Protein AF-A0A527HFW0-F1 (afdb_monomer_lite)

Radius of gyration: 20.79 Å; chains: 1; bounding box: 50×31×51 Å

pLDDT: mean 93.7, std 4.75, range [73.44, 98.5]

Structure (mmCIF, N/CA/C/O backbone):
data_AF-A0A527HFW0-F1
#
_entry.id   AF-A0A527HFW0-F1
#
loop_
_atom_site.group_PDB
_atom_site.id
_atom_site.type_symbol
_atom_site.label_atom_id
_atom_site.label_alt_id
_atom_site.label_comp_id
_atom_site.label_asym_id
_atom_site.label_entity_id
_atom_site.label_seq_id
_atom_site.pdbx_PDB_ins_code
_atom_site.Cartn_x
_atom_site.Cartn_y
_atom_site.Cartn_z
_atom_site.occupancy
_atom_site.B_iso_or_equiv
_atom_site.auth_seq_id
_atom_site.auth_comp_id
_atom_site.auth_asym_id
_atom_site.auth_atom_id
_atom_site.pdbx_PDB_model_num
ATOM 1 N N . TYR A 1 1 ? 5.303 -13.793 -0.449 1.00 89.31 1 TYR A N 1
ATOM 2 C CA . TYR A 1 1 ? 6.409 -14.034 0.495 1.00 89.31 1 TYR A CA 1
ATOM 3 C C . TYR A 1 1 ? 5.926 -13.507 1.806 1.00 89.31 1 TYR A C 1
ATOM 5 O O . TYR A 1 1 ? 5.551 -12.339 1.860 1.00 89.31 1 TYR A O 1
ATOM 13 N N . ASP A 1 2 ? 5.922 -14.371 2.811 1.00 94.88 2 ASP A N 1
ATOM 14 C CA . ASP A 1 2 ? 5.171 -14.123 4.028 1.00 94.88 2 ASP A CA 1
ATOM 15 C C . ASP A 1 2 ? 6.126 -14.186 5.215 1.00 94.88 2 ASP A C 1
ATOM 17 O O . ASP A 1 2 ? 6.985 -15.069 5.302 1.00 94.88 2 ASP A O 1
ATOM 21 N N . ILE A 1 3 ? 5.997 -13.210 6.108 1.00 96.06 3 ILE A N 1
ATOM 22 C CA . ILE A 1 3 ? 6.739 -13.132 7.362 1.00 96.06 3 ILE A CA 1
ATOM 23 C C . ILE A 1 3 ? 5.719 -13.154 8.489 1.00 96.06 3 ILE A C 1
ATOM 25 O O . ILE A 1 3 ? 4.971 -12.193 8.653 1.00 96.06 3 ILE A O 1
ATOM 29 N N . SER A 1 4 ? 5.725 -14.218 9.284 1.00 96.44 4 SER A N 1
ATOM 30 C CA . SER A 1 4 ? 4.829 -14.361 10.431 1.00 96.44 4 SER A CA 1
ATOM 31 C C . SER A 1 4 ? 5.588 -14.189 11.738 1.00 96.44 4 SER A C 1
ATOM 33 O O . SER A 1 4 ? 6.671 -14.750 11.925 1.00 96.44 4 SER A O 1
ATOM 35 N N . VAL A 1 5 ? 5.000 -13.429 12.658 1.00 95.62 5 VAL A N 1
ATOM 36 C CA . VAL A 1 5 ? 5.484 -13.279 14.030 1.00 95.62 5 VAL A CA 1
ATOM 37 C C . VAL A 1 5 ? 4.365 -13.685 14.975 1.00 95.62 5 VAL A C 1
ATOM 39 O O . VAL A 1 5 ? 3.275 -13.115 14.951 1.00 95.62 5 VAL A O 1
ATOM 42 N N . GLU A 1 6 ? 4.654 -14.670 15.822 1.00 93.75 6 GLU A N 1
ATOM 43 C CA . GLU A 1 6 ? 3.686 -15.217 16.766 1.00 93.75 6 GLU A CA 1
ATOM 44 C C . GLU A 1 6 ? 3.125 -14.124 17.685 1.00 93.75 6 GLU A C 1
ATOM 46 O O . GLU A 1 6 ? 3.868 -13.295 18.219 1.00 93.75 6 GLU A O 1
ATOM 51 N N . ASN A 1 7 ? 1.806 -14.134 17.898 1.00 90.75 7 ASN A N 1
ATOM 52 C CA . ASN A 1 7 ? 1.098 -13.132 18.697 1.00 90.75 7 ASN A CA 1
ATOM 53 C C . ASN A 1 7 ? 1.271 -11.692 18.180 1.00 90.75 7 ASN A C 1
ATOM 55 O O . ASN A 1 7 ? 1.136 -10.740 18.959 1.00 90.75 7 ASN A O 1
ATOM 59 N N . ALA A 1 8 ? 1.570 -11.517 16.897 1.00 95.19 8 ALA A N 1
ATOM 60 C CA . ALA A 1 8 ? 1.598 -10.218 16.252 1.00 95.19 8 ALA A CA 1
ATOM 61 C C . ALA A 1 8 ? 0.755 -10.248 14.973 1.00 95.19 8 ALA A C 1
ATOM 63 O O . ALA A 1 8 ? -0.309 -9.630 14.942 1.00 95.19 8 ALA A O 1
ATOM 64 N N . GLY A 1 9 ? 1.201 -10.994 13.968 1.00 97.12 9 GLY A N 1
ATOM 65 C CA . GLY A 1 9 ? 0.521 -11.117 12.686 1.00 97.12 9 GLY A CA 1
ATOM 66 C C . GLY A 1 9 ? 1.449 -11.605 11.579 1.00 97.12 9 GLY A C 1
ATOM 67 O O . GLY A 1 9 ? 2.620 -11.929 11.815 1.00 97.12 9 GLY A O 1
ATOM 68 N N . THR A 1 10 ? 0.924 -11.616 10.359 1.00 98.31 10 THR A N 1
ATOM 69 C CA . THR A 1 10 ? 1.637 -12.014 9.143 1.00 98.31 10 THR A CA 1
ATOM 70 C C . THR A 1 10 ? 1.693 -10.858 8.154 1.00 98.31 10 THR A C 1
ATOM 72 O O . THR A 1 10 ? 0.673 -10.269 7.817 1.00 98.31 10 THR A O 1
ATOM 75 N N . LEU A 1 11 ? 2.892 -10.536 7.670 1.00 98.06 11 LEU A N 1
ATOM 76 C CA . LEU A 1 11 ? 3.103 -9.615 6.556 1.00 98.06 11 LEU A CA 1
ATOM 77 C C . LEU A 1 11 ? 3.341 -10.421 5.278 1.00 98.06 11 LEU A C 1
ATOM 79 O O . LEU A 1 11 ? 4.401 -11.031 5.120 1.00 98.06 11 LEU A O 1
ATOM 83 N N . GLY A 1 12 ? 2.372 -10.394 4.372 1.00 97.75 12 GLY A N 1
ATOM 84 C CA . GLY A 1 12 ? 2.448 -10.962 3.032 1.00 97.75 12 GLY A CA 1
ATOM 85 C C . GLY A 1 12 ? 2.830 -9.912 1.991 1.00 97.75 12 GLY A C 1
ATOM 86 O O . GLY A 1 12 ? 2.341 -8.782 1.999 1.00 97.75 12 GLY A O 1
ATOM 87 N N . MET A 1 13 ? 3.710 -10.290 1.070 1.00 97.81 13 MET A N 1
ATOM 88 C CA . MET A 1 13 ? 4.089 -9.477 -0.088 1.00 97.81 13 MET A CA 1
ATOM 89 C C . MET A 1 13 ? 4.063 -10.316 -1.361 1.00 97.81 13 MET A C 1
ATOM 91 O O . MET A 1 13 ? 4.762 -11.332 -1.456 1.00 97.81 13 MET A O 1
ATOM 95 N N . THR A 1 14 ? 3.322 -9.866 -2.366 1.00 96.81 14 THR A N 1
ATOM 96 C CA . THR A 1 14 ? 3.204 -10.533 -3.666 1.00 96.81 14 THR A CA 1
ATOM 97 C C . THR A 1 14 ? 3.615 -9.575 -4.772 1.00 96.81 14 THR A C 1
ATOM 99 O O . THR A 1 14 ? 3.214 -8.417 -4.775 1.00 96.81 14 THR A O 1
ATOM 102 N N . PHE A 1 15 ? 4.411 -10.058 -5.727 1.00 95.56 15 PHE A N 1
ATOM 103 C CA . PHE A 1 15 ? 4.834 -9.288 -6.895 1.00 95.56 15 PHE A CA 1
ATOM 104 C C . PHE A 1 15 ? 4.713 -10.149 -8.145 1.00 95.56 15 PHE A C 1
ATOM 106 O O . PHE A 1 15 ? 5.232 -11.264 -8.193 1.00 95.56 15 PHE A O 1
ATOM 113 N N . ASN A 1 16 ? 4.068 -9.606 -9.169 1.00 96.00 16 ASN A N 1
ATOM 114 C CA . ASN A 1 16 ? 3.987 -10.189 -10.494 1.00 96.00 16 ASN A CA 1
ATOM 115 C C . ASN A 1 16 ? 4.588 -9.197 -11.491 1.00 96.00 16 ASN A C 1
ATOM 117 O O . ASN A 1 16 ? 3.982 -8.183 -11.846 1.00 96.00 16 ASN A O 1
ATOM 121 N N . LEU A 1 17 ? 5.810 -9.492 -11.918 1.00 94.88 17 LEU A N 1
ATOM 122 C CA . LEU A 1 17 ? 6.566 -8.697 -12.877 1.00 94.88 17 LEU A CA 1
ATOM 123 C C . LEU A 1 17 ? 6.742 -9.513 -14.158 1.00 94.88 17 LEU A C 1
ATOM 125 O O . LEU A 1 17 ? 6.844 -10.731 -14.105 1.00 94.88 17 LEU A O 1
ATOM 129 N N . GLY A 1 18 ? 6.792 -8.864 -15.313 1.00 94.88 18 GLY A N 1
ATOM 130 C CA . GLY A 1 18 ? 7.143 -9.483 -16.588 1.00 94.88 18 GLY A CA 1
ATOM 131 C C . GLY A 1 18 ? 8.553 -9.101 -17.026 1.00 94.88 18 GLY A C 1
ATOM 132 O O . GLY A 1 18 ? 9.109 -8.102 -16.573 1.00 94.88 18 GLY A O 1
ATOM 133 N N . GLY A 1 19 ? 9.134 -9.903 -17.922 1.00 90.88 19 GLY A N 1
ATOM 134 C CA . GLY A 1 19 ? 10.386 -9.551 -18.602 1.00 90.88 19 GLY A CA 1
ATOM 135 C C . GLY A 1 19 ? 11.692 -9.975 -17.926 1.00 90.88 19 GLY A C 1
ATOM 136 O O . GLY A 1 19 ? 12.758 -9.753 -18.492 1.00 90.88 19 GLY A O 1
ATOM 137 N N . TYR A 1 20 ? 11.644 -10.636 -16.765 1.00 89.38 20 TYR A N 1
ATOM 138 C CA . TYR A 1 20 ? 12.826 -11.136 -16.042 1.00 89.38 20 TYR A CA 1
ATOM 139 C C . TYR A 1 20 ? 13.395 -12.435 -16.662 1.00 89.38 20 TYR A C 1
ATOM 141 O O . TYR A 1 20 ? 13.455 -13.496 -16.046 1.00 89.38 20 TYR A O 1
ATOM 149 N N . THR A 1 21 ? 13.794 -12.373 -17.931 1.00 92.69 21 THR A N 1
ATOM 150 C CA . THR A 1 21 ? 14.318 -13.526 -18.684 1.00 92.69 21 THR A CA 1
ATOM 151 C C . THR A 1 21 ? 15.711 -13.971 -18.209 1.00 92.69 21 THR A C 1
ATOM 153 O O . THR A 1 21 ? 16.405 -13.259 -17.481 1.00 92.69 21 THR A O 1
ATOM 156 N N . LEU A 1 22 ? 16.176 -15.146 -18.658 1.00 93.25 22 LEU A N 1
ATOM 157 C CA . LEU A 1 22 ? 17.557 -15.589 -18.404 1.00 93.25 22 LEU A CA 1
ATOM 158 C C . LEU A 1 22 ? 18.593 -14.595 -18.943 1.00 93.25 22 LEU A C 1
ATOM 160 O O . LEU A 1 22 ? 19.619 -14.374 -18.300 1.00 93.25 22 LEU A O 1
ATOM 164 N N . ASP A 1 23 ? 18.325 -13.996 -20.102 1.00 92.12 23 ASP A N 1
ATOM 165 C CA . ASP A 1 23 ? 19.217 -13.005 -20.699 1.00 92.12 23 ASP A CA 1
ATOM 166 C C . ASP A 1 23 ? 19.224 -11.713 -19.883 1.00 92.12 23 ASP A C 1
ATOM 168 O O . ASP A 1 23 ? 20.301 -11.195 -19.591 1.00 92.12 23 ASP A O 1
ATOM 172 N N . PHE A 1 24 ? 18.059 -11.266 -19.402 1.00 92.38 24 PHE A N 1
ATOM 173 C CA . PHE A 1 24 ? 17.963 -10.149 -18.460 1.00 92.38 24 PHE A CA 1
ATOM 174 C C . PHE A 1 24 ? 18.818 -10.397 -17.206 1.00 92.38 24 PHE A C 1
ATOM 176 O O . PHE A 1 24 ? 19.623 -9.545 -16.827 1.00 92.38 24 PHE A O 1
ATOM 183 N N . ILE A 1 25 ? 18.706 -11.580 -16.587 1.00 93.00 25 ILE A N 1
ATOM 184 C CA . ILE A 1 25 ? 19.470 -11.930 -15.377 1.00 93.00 25 ILE A CA 1
ATOM 185 C C . ILE A 1 25 ? 20.976 -11.933 -15.659 1.00 93.00 25 ILE A C 1
ATOM 187 O O . ILE A 1 25 ? 21.748 -11.391 -14.865 1.00 93.00 25 ILE A O 1
ATOM 191 N N . LYS A 1 26 ? 21.412 -12.505 -16.788 1.00 93.75 26 LYS A N 1
ATOM 192 C CA . LYS A 1 26 ? 22.829 -12.492 -17.185 1.00 93.75 26 LYS A CA 1
ATOM 193 C C . LYS A 1 26 ? 23.337 -11.068 -17.382 1.00 93.75 26 LYS A C 1
ATOM 195 O O . LYS A 1 26 ? 24.374 -10.714 -16.826 1.00 93.75 26 LYS A O 1
ATOM 200 N N . SER A 1 27 ? 22.593 -10.240 -18.113 1.00 91.88 27 SER A N 1
ATOM 201 C CA . SER A 1 27 ? 22.953 -8.839 -18.334 1.00 91.88 27 SER A CA 1
ATOM 202 C C . SER A 1 27 ? 23.017 -8.045 -17.025 1.00 91.88 27 SER A C 1
ATOM 204 O O . SER A 1 27 ? 23.945 -7.257 -16.837 1.00 91.88 27 SER A O 1
ATOM 206 N N . LEU A 1 28 ? 22.099 -8.292 -16.084 1.00 91.69 28 LEU A N 1
ATOM 207 C CA . LEU A 1 28 ? 22.125 -7.672 -14.758 1.00 91.69 28 LEU A CA 1
ATOM 208 C C . LEU A 1 28 ? 23.358 -8.107 -13.947 1.00 91.69 28 LEU A C 1
ATOM 210 O O . LEU A 1 28 ? 24.035 -7.264 -13.359 1.00 91.69 28 LEU A O 1
ATOM 214 N N . GLN A 1 29 ? 23.700 -9.399 -13.948 1.00 92.94 29 GLN A N 1
ATOM 215 C CA . GLN A 1 29 ? 24.896 -9.916 -13.268 1.00 92.94 29 GLN A CA 1
ATOM 216 C C . GLN A 1 29 ? 26.194 -9.353 -13.860 1.00 92.94 29 GLN A C 1
ATOM 218 O O . GLN A 1 29 ? 27.115 -8.999 -13.122 1.00 92.94 29 GLN A O 1
ATOM 223 N N . GLU A 1 30 ? 26.293 -9.263 -15.185 1.00 91.50 30 GLU A N 1
ATOM 224 C CA . GLU A 1 30 ? 27.447 -8.665 -15.861 1.00 91.50 30 GLU A CA 1
ATOM 225 C C . GLU A 1 30 ? 27.591 -7.180 -15.534 1.00 91.50 30 GLU A C 1
ATOM 227 O O . GLU A 1 30 ? 28.700 -6.712 -15.268 1.00 91.50 30 GLU A O 1
ATOM 232 N N . MET A 1 31 ? 26.478 -6.446 -15.510 1.00 89.94 31 MET A N 1
ATOM 233 C CA . MET A 1 31 ? 26.457 -5.042 -15.112 1.00 89.94 31 MET A CA 1
ATOM 234 C C . MET A 1 31 ? 26.937 -4.866 -13.669 1.00 89.94 31 MET A C 1
ATOM 236 O O . MET A 1 31 ? 27.819 -4.045 -13.425 1.00 89.94 31 MET A O 1
ATOM 240 N N . GLN A 1 32 ? 26.430 -5.665 -12.726 1.00 88.56 32 GLN A N 1
ATOM 241 C CA . GLN A 1 32 ? 26.866 -5.624 -11.326 1.00 88.56 32 GLN A CA 1
ATOM 242 C C . GLN A 1 32 ? 28.366 -5.910 -11.180 1.00 88.56 32 GLN A C 1
ATOM 244 O O . GLN A 1 32 ? 29.058 -5.188 -10.464 1.00 88.56 32 GLN A O 1
ATOM 249 N N . LYS A 1 33 ? 28.897 -6.909 -11.901 1.00 90.94 33 LYS A N 1
ATOM 250 C CA . LYS A 1 33 ? 30.341 -7.204 -11.918 1.00 90.94 33 LYS A CA 1
ATOM 251 C C . LYS A 1 33 ? 31.163 -6.033 -12.455 1.00 90.94 33 LYS A C 1
ATOM 253 O O . LYS A 1 33 ? 32.200 -5.711 -11.884 1.00 90.94 33 LYS A O 1
ATOM 258 N N . LYS A 1 34 ? 30.706 -5.394 -13.535 1.00 86.75 34 LYS A N 1
ATOM 259 C CA . LYS A 1 34 ? 31.377 -4.223 -14.121 1.00 86.75 34 LYS A CA 1
ATOM 260 C C . LYS A 1 34 ? 31.374 -3.027 -13.170 1.00 86.75 34 LYS A C 1
ATOM 262 O O . LYS A 1 34 ? 32.407 -2.382 -13.046 1.00 86.75 34 LYS A O 1
ATOM 267 N N . MET A 1 35 ? 30.265 -2.776 -12.471 1.00 85.75 35 MET A N 1
ATOM 268 C CA . MET A 1 35 ? 30.186 -1.701 -11.474 1.00 85.75 35 MET A CA 1
ATOM 269 C C . MET A 1 35 ? 31.097 -1.963 -10.273 1.00 85.75 35 MET A C 1
ATOM 271 O O . MET A 1 35 ? 31.810 -1.065 -9.847 1.00 85.75 35 MET A O 1
ATOM 275 N N . ALA A 1 36 ? 31.129 -3.194 -9.756 1.00 86.88 36 ALA A N 1
ATOM 276 C CA . ALA A 1 36 ? 31.992 -3.549 -8.628 1.00 86.88 36 ALA A CA 1
ATOM 277 C C . ALA A 1 36 ? 33.495 -3.453 -8.956 1.00 86.88 36 ALA A C 1
ATOM 279 O O . ALA A 1 36 ? 34.311 -3.266 -8.059 1.00 86.88 36 ALA A O 1
ATOM 280 N N . ALA A 1 37 ? 33.864 -3.598 -10.232 1.00 87.12 37 ALA A N 1
ATOM 281 C CA . ALA A 1 37 ? 35.242 -3.490 -10.704 1.00 87.12 37 ALA A CA 1
ATOM 282 C C . ALA A 1 37 ? 35.645 -2.060 -11.119 1.00 87.12 37 ALA A C 1
ATOM 284 O O . ALA A 1 37 ? 36.812 -1.836 -11.447 1.00 87.12 37 ALA A O 1
ATOM 285 N N . GLN A 1 38 ? 34.708 -1.105 -11.154 1.00 85.19 38 GLN A N 1
ATOM 286 C CA . GLN A 1 38 ? 34.999 0.267 -11.565 1.00 85.19 38 GLN A CA 1
ATOM 287 C C . GLN A 1 38 ? 35.628 1.083 -10.424 1.00 85.19 38 GLN A C 1
ATOM 289 O O . GLN A 1 38 ? 35.159 1.005 -9.289 1.00 85.19 38 GLN A O 1
ATOM 294 N N . PRO A 1 39 ? 36.656 1.907 -10.711 1.00 84.25 39 PRO A N 1
ATOM 295 C CA . PRO A 1 39 ? 37.173 2.877 -9.750 1.00 84.25 39 PRO A CA 1
ATOM 296 C C . PRO A 1 39 ? 36.090 3.872 -9.314 1.00 84.25 39 PRO A C 1
ATOM 298 O O . PRO A 1 39 ? 35.265 4.292 -10.130 1.00 84.25 39 PRO A O 1
ATOM 301 N N . GLU A 1 40 ? 36.130 4.306 -8.053 1.00 79.94 40 GLU A N 1
ATOM 302 C CA . GLU A 1 40 ? 35.281 5.406 -7.584 1.00 79.94 40 GLU A CA 1
ATOM 303 C C . GLU A 1 40 ? 35.505 6.661 -8.448 1.00 79.94 40 GLU A C 1
ATOM 305 O O . GLU A 1 40 ? 36.640 7.066 -8.704 1.00 79.94 40 GLU A O 1
ATOM 310 N N . GLY A 1 41 ? 34.412 7.261 -8.931 1.00 76.56 41 GLY A N 1
ATOM 311 C CA . GLY A 1 41 ? 34.449 8.437 -9.809 1.00 76.56 41 GLY A CA 1
ATOM 312 C C . GLY A 1 41 ? 34.642 8.145 -11.304 1.00 76.56 41 GLY A C 1
ATOM 313 O O . GLY A 1 41 ? 34.747 9.090 -12.085 1.00 76.56 41 GLY A O 1
ATOM 314 N N . ALA A 1 42 ? 34.676 6.875 -11.724 1.00 80.81 42 ALA A N 1
ATOM 315 C CA . ALA A 1 42 ? 34.660 6.515 -13.142 1.00 80.81 42 ALA A CA 1
ATOM 316 C C . ALA A 1 42 ? 33.341 6.927 -13.829 1.00 80.81 42 ALA A C 1
ATOM 318 O O . ALA A 1 42 ? 32.288 7.003 -13.194 1.00 80.81 42 ALA A O 1
ATOM 319 N N . ASP A 1 43 ? 33.398 7.177 -15.143 1.00 82.31 43 ASP A N 1
ATOM 320 C CA . ASP A 1 43 ? 32.204 7.489 -15.934 1.00 82.31 43 ASP A CA 1
ATOM 321 C C . ASP A 1 43 ? 31.214 6.311 -15.918 1.00 82.31 43 ASP A C 1
ATOM 323 O O . ASP A 1 43 ? 31.574 5.167 -16.211 1.00 82.31 43 ASP A O 1
ATOM 327 N N . ASN A 1 44 ? 29.963 6.623 -15.579 1.00 83.38 44 ASN A N 1
ATOM 328 C CA . ASN A 1 44 ? 28.857 5.675 -15.454 1.00 83.38 44 ASN A CA 1
ATOM 329 C C . ASN A 1 44 ? 27.787 5.868 -16.544 1.00 83.38 44 ASN A C 1
ATOM 331 O O . ASN A 1 44 ? 26.703 5.282 -16.470 1.00 83.38 44 ASN A O 1
ATOM 335 N N . SER A 1 45 ? 28.057 6.698 -17.556 1.00 85.56 45 SER A N 1
ATOM 336 C CA . SER A 1 45 ? 27.120 7.009 -18.643 1.00 85.56 45 SER A CA 1
ATOM 337 C C . SER A 1 45 ? 26.667 5.757 -19.413 1.00 85.56 45 SER A C 1
ATOM 339 O O . SER A 1 45 ? 25.469 5.548 -19.628 1.00 85.56 45 SER A O 1
ATOM 341 N N . ALA A 1 46 ? 27.604 4.870 -19.761 1.00 84.31 46 ALA A N 1
ATOM 342 C CA . ALA A 1 46 ? 27.324 3.619 -20.469 1.00 84.31 46 ALA A CA 1
ATOM 343 C C . ALA A 1 46 ? 26.476 2.644 -19.631 1.00 84.31 46 ALA A C 1
ATOM 345 O O . ALA A 1 46 ? 25.602 1.952 -20.154 1.00 84.31 46 ALA A O 1
ATOM 346 N N . GLN A 1 47 ? 26.704 2.617 -18.321 1.00 85.00 47 GLN A N 1
ATOM 347 C CA . GLN A 1 47 ? 25.980 1.812 -17.344 1.00 85.00 47 GLN A CA 1
ATOM 348 C C . GLN A 1 47 ? 24.550 2.330 -17.201 1.00 85.00 47 GLN A C 1
ATOM 350 O O . GLN A 1 47 ? 23.614 1.533 -17.204 1.00 85.00 47 GLN A O 1
ATOM 355 N N . GLY A 1 48 ? 24.371 3.654 -17.167 1.00 85.56 48 GLY A N 1
ATOM 356 C CA . GLY A 1 48 ? 23.055 4.291 -17.192 1.00 85.56 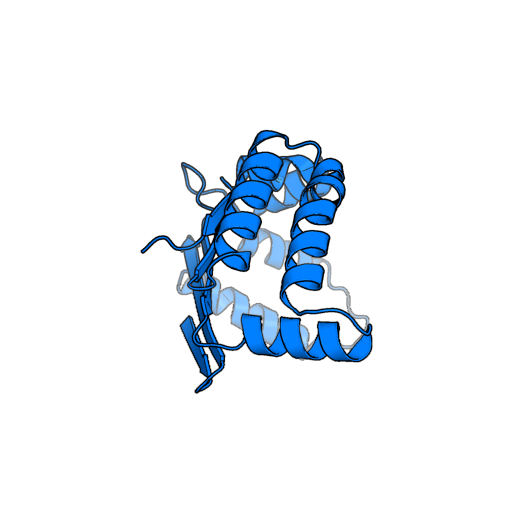48 GLY A CA 1
ATOM 357 C C . GLY A 1 48 ? 22.245 3.888 -18.426 1.00 85.56 48 GLY A C 1
ATOM 358 O O . GLY A 1 48 ? 21.094 3.477 -18.300 1.00 85.56 48 GLY A O 1
ATOM 359 N N . MET A 1 49 ? 22.860 3.900 -19.611 1.00 87.81 49 MET A N 1
ATOM 360 C CA . MET A 1 49 ? 22.194 3.458 -20.845 1.00 87.81 49 MET A CA 1
ATOM 361 C C . MET A 1 49 ? 21.872 1.961 -20.851 1.00 87.81 49 MET A C 1
ATOM 363 O O . MET A 1 49 ? 20.788 1.564 -21.281 1.00 87.81 49 MET A O 1
ATOM 367 N N . ALA A 1 50 ? 22.777 1.122 -20.347 1.00 87.69 50 ALA A N 1
ATOM 368 C CA . ALA A 1 50 ? 22.530 -0.310 -20.219 1.00 87.69 50 ALA A CA 1
ATOM 369 C C . ALA A 1 50 ? 21.385 -0.604 -19.230 1.00 87.69 50 ALA A C 1
ATOM 371 O O . ALA A 1 50 ? 20.538 -1.451 -19.509 1.00 87.69 50 ALA A O 1
ATOM 372 N N . MET A 1 51 ? 21.305 0.130 -18.117 1.00 86.94 51 MET A N 1
ATOM 373 C CA . MET A 1 51 ? 20.212 0.024 -17.146 1.00 86.94 51 MET A CA 1
ATOM 374 C C . MET A 1 51 ? 18.874 0.446 -17.755 1.00 86.94 51 MET A C 1
ATOM 376 O O . MET A 1 51 ? 17.870 -0.237 -17.565 1.00 86.94 51 MET A O 1
ATOM 380 N N . LEU A 1 52 ? 18.858 1.522 -18.546 1.00 88.44 52 LEU A N 1
ATOM 381 C CA . LEU A 1 52 ? 17.665 1.921 -19.293 1.00 88.44 52 LEU A CA 1
ATOM 382 C C . LEU A 1 52 ? 17.209 0.812 -20.246 1.00 88.44 52 LEU A C 1
ATOM 384 O O . LEU A 1 52 ? 16.021 0.506 -20.275 1.00 88.44 52 LEU A O 1
ATOM 388 N N . GLY A 1 53 ? 18.132 0.170 -20.970 1.00 89.25 53 GLY A N 1
ATOM 389 C CA . GLY A 1 53 ? 17.822 -0.971 -21.838 1.00 89.25 53 GLY A CA 1
ATOM 390 C C . GLY A 1 53 ? 17.223 -2.164 -21.085 1.00 89.25 53 GLY A C 1
ATOM 391 O O . GLY A 1 53 ? 16.264 -2.764 -21.564 1.00 89.25 53 GLY A O 1
ATOM 392 N N . LEU A 1 54 ? 17.731 -2.470 -19.887 1.00 89.44 54 LEU A N 1
ATOM 393 C CA . LEU A 1 54 ? 17.161 -3.502 -19.014 1.00 89.44 54 LEU A CA 1
ATOM 394 C C . LEU A 1 54 ? 15.755 -3.133 -18.528 1.00 89.44 54 LEU A C 1
ATOM 396 O O . LEU A 1 54 ? 14.858 -3.971 -18.564 1.00 89.44 54 LEU A O 1
ATOM 400 N N . LEU A 1 55 ? 15.530 -1.877 -18.134 1.00 89.06 55 LEU A N 1
ATOM 401 C CA . LEU A 1 55 ? 14.211 -1.398 -17.706 1.00 89.06 55 LEU A CA 1
ATOM 402 C C . LEU A 1 55 ? 13.161 -1.473 -18.820 1.00 89.06 55 LEU A C 1
ATOM 404 O O . LEU A 1 55 ? 11.995 -1.720 -18.523 1.00 89.06 55 LEU A O 1
ATOM 408 N N . GLN A 1 56 ? 13.552 -1.300 -20.089 1.00 90.94 56 GLN A N 1
ATOM 409 C CA . GLN A 1 56 ? 12.629 -1.458 -21.224 1.00 90.94 56 GLN A CA 1
ATOM 410 C C . GLN A 1 56 ? 12.081 -2.885 -21.353 1.00 90.94 56 GLN A C 1
ATOM 412 O O . GLN A 1 56 ? 11.023 -3.076 -21.946 1.00 90.94 56 GLN A O 1
ATOM 417 N N . GLN A 1 57 ? 12.788 -3.887 -20.826 1.00 91.75 57 GLN A N 1
ATOM 418 C CA . GLN A 1 57 ? 12.349 -5.281 -20.891 1.00 91.75 57 GLN A CA 1
ATOM 419 C C . GLN A 1 57 ? 11.321 -5.616 -19.808 1.00 91.75 57 GLN A C 1
ATOM 421 O O . GLN A 1 57 ? 10.609 -6.605 -19.951 1.00 91.75 57 GLN A O 1
ATOM 426 N N . LEU A 1 58 ? 11.234 -4.814 -18.742 1.00 95.06 58 LEU A N 1
ATOM 427 C CA . LEU A 1 58 ? 10.405 -5.106 -17.578 1.00 95.06 58 LEU A CA 1
ATOM 428 C C . LEU A 1 58 ? 8.993 -4.532 -17.707 1.00 95.06 58 LEU A C 1
ATOM 430 O O . LEU A 1 58 ? 8.784 -3.380 -18.101 1.00 95.06 58 LEU A O 1
ATOM 434 N N . SER A 1 59 ? 8.016 -5.321 -17.270 1.00 96.19 59 SER A N 1
ATOM 435 C CA . SER A 1 59 ? 6.629 -4.887 -17.113 1.00 96.19 59 SER A CA 1
ATOM 436 C C . SER A 1 59 ? 6.125 -5.164 -15.703 1.00 96.19 59 SER A C 1
ATOM 438 O O . SER A 1 59 ? 6.531 -6.119 -15.046 1.00 96.19 59 SER A O 1
ATOM 440 N N . PHE A 1 60 ? 5.231 -4.315 -15.224 1.00 97.12 60 PHE A N 1
ATOM 441 C CA . PHE A 1 60 ? 4.513 -4.479 -13.972 1.00 97.12 60 PHE A CA 1
ATOM 442 C C . PHE A 1 60 ? 3.142 -5.077 -14.272 1.00 97.12 60 PHE A C 1
ATOM 444 O O . PHE A 1 60 ? 2.418 -4.532 -15.106 1.00 97.12 60 PHE A O 1
ATOM 451 N N . ASN A 1 61 ? 2.791 -6.182 -13.617 1.00 97.25 61 ASN A N 1
ATOM 452 C CA . ASN A 1 61 ? 1.475 -6.803 -13.767 1.00 97.25 61 ASN A CA 1
ATOM 453 C C . ASN A 1 61 ? 0.647 -6.592 -12.506 1.00 97.25 61 ASN A C 1
ATOM 455 O O . ASN A 1 61 ? -0.474 -6.114 -12.599 1.00 97.25 61 ASN A O 1
ATOM 459 N N . SER A 1 62 ? 1.205 -6.916 -11.339 1.00 97.94 62 SER A N 1
ATOM 460 C CA . SER A 1 62 ? 0.570 -6.614 -10.061 1.00 97.94 62 SER A CA 1
ATOM 461 C C . SER A 1 62 ? 1.562 -6.609 -8.903 1.00 97.94 62 SER A C 1
ATOM 463 O O . SER A 1 62 ? 2.657 -7.177 -8.983 1.00 97.94 62 SER A O 1
ATOM 465 N N . ALA A 1 63 ? 1.171 -5.972 -7.807 1.00 98.00 63 ALA A N 1
ATOM 466 C CA . ALA A 1 63 ? 1.810 -6.131 -6.511 1.00 98.00 63 ALA A CA 1
ATOM 467 C C . ALA A 1 63 ? 0.771 -6.003 -5.400 1.00 98.00 63 ALA A C 1
ATOM 469 O O . ALA A 1 63 ? -0.171 -5.224 -5.528 1.00 98.00 63 ALA A O 1
ATOM 470 N N . SER A 1 64 ? 0.959 -6.723 -4.300 1.00 98.06 64 SER A N 1
ATOM 471 C CA . SER A 1 64 ? 0.183 -6.503 -3.086 1.00 98.06 64 SER A CA 1
ATOM 472 C C . SER A 1 64 ? 1.040 -6.616 -1.837 1.00 98.06 64 SER A C 1
ATOM 474 O O . SER A 1 64 ? 2.033 -7.349 -1.789 1.00 98.06 64 SER A O 1
ATOM 476 N N . ILE A 1 65 ? 0.657 -5.837 -0.833 1.00 98.06 65 ILE A N 1
ATOM 477 C CA . ILE A 1 65 ? 1.168 -5.911 0.528 1.00 98.06 65 ILE A CA 1
ATOM 478 C C . ILE A 1 65 ? -0.046 -6.112 1.418 1.00 98.06 65 ILE A C 1
ATOM 480 O O . ILE A 1 65 ? -0.956 -5.282 1.424 1.00 98.06 65 ILE A O 1
ATOM 484 N N . ARG A 1 66 ? -0.042 -7.203 2.173 1.00 98.19 66 ARG A N 1
ATOM 485 C CA . ARG A 1 66 ? -1.124 -7.585 3.067 1.00 98.19 66 ARG A CA 1
ATOM 486 C C . ARG A 1 66 ? -0.583 -7.788 4.467 1.00 98.19 66 ARG A C 1
ATOM 488 O O . ARG A 1 66 ? 0.446 -8.429 4.651 1.00 98.19 66 ARG A O 1
ATOM 495 N N . PHE A 1 67 ? -1.280 -7.245 5.449 1.00 98.44 67 PHE A N 1
ATOM 496 C CA . PHE A 1 67 ? -1.049 -7.547 6.847 1.00 98.44 67 PHE A CA 1
ATOM 497 C C . PHE A 1 67 ? -2.267 -8.273 7.404 1.00 98.44 67 PHE A C 1
ATOM 499 O O . PHE A 1 67 ? -3.357 -7.708 7.384 1.00 98.44 67 PHE A O 1
ATOM 506 N N . ASP A 1 68 ? -2.076 -9.492 7.896 1.00 98.12 68 ASP A N 1
ATOM 507 C CA . ASP A 1 68 ? -3.066 -10.245 8.664 1.00 98.12 68 ASP A CA 1
ATOM 508 C C . ASP A 1 68 ? -2.727 -10.089 10.157 1.00 98.12 68 ASP A C 1
ATOM 510 O O . ASP A 1 68 ? -1.645 -10.481 10.601 1.00 98.12 68 ASP A O 1
ATOM 514 N N . ASP A 1 69 ? -3.612 -9.448 10.921 1.00 98.19 69 ASP A N 1
ATOM 515 C CA . ASP A 1 69 ? -3.413 -9.150 12.342 1.00 98.19 69 ASP A CA 1
ATOM 516 C C . ASP A 1 69 ? -3.859 -10.328 13.208 1.00 98.19 69 ASP A C 1
ATOM 518 O O . ASP A 1 69 ? -5.022 -10.724 13.174 1.00 98.19 69 ASP A O 1
ATOM 522 N N . ASP A 1 70 ? -2.951 -10.831 14.046 1.00 96.94 70 ASP A N 1
ATOM 523 C CA . ASP A 1 70 ? -3.318 -11.794 15.090 1.00 96.94 70 ASP A CA 1
ATOM 524 C C . ASP A 1 70 ? -3.680 -11.073 16.394 1.00 96.94 70 ASP A C 1
ATOM 526 O O . ASP A 1 70 ? -4.604 -11.454 17.112 1.00 96.94 70 ASP A O 1
ATOM 530 N N . SER A 1 71 ? -2.883 -10.065 16.764 1.00 96.81 71 SER A N 1
ATOM 531 C CA . SER A 1 71 ? -3.142 -9.218 17.941 1.00 96.81 71 SER A CA 1
ATOM 532 C C . SER A 1 71 ? -2.267 -7.960 18.026 1.00 96.81 71 SER A C 1
ATOM 534 O O . SER A 1 71 ? -2.368 -7.221 19.014 1.00 96.81 71 SER A O 1
ATOM 536 N N . LEU A 1 72 ? -1.361 -7.721 17.067 1.00 97.88 72 LEU A N 1
ATOM 537 C CA . LEU A 1 72 ? -0.384 -6.630 17.146 1.00 97.88 72 LEU A CA 1
ATOM 538 C C . LEU A 1 72 ? -1.072 -5.269 17.211 1.00 97.88 72 LEU A C 1
ATOM 540 O O . LEU A 1 72 ? -0.697 -4.433 18.033 1.00 97.88 72 LEU A O 1
ATOM 544 N N . THR A 1 73 ? -2.078 -5.055 16.371 1.00 97.94 73 THR A N 1
ATOM 545 C CA . THR A 1 73 ? -2.738 -3.759 16.197 1.00 97.94 73 THR A CA 1
ATOM 546 C C . THR A 1 73 ? -3.334 -3.273 17.511 1.00 97.94 73 THR A C 1
ATOM 548 O O . THR A 1 73 ? -3.008 -2.178 17.970 1.00 97.94 73 THR A O 1
ATOM 551 N N . ASN A 1 74 ? -4.118 -4.116 18.188 1.00 97.75 74 ASN A N 1
ATOM 552 C CA . ASN A 1 74 ? -4.706 -3.765 19.482 1.00 97.75 74 ASN A CA 1
ATOM 553 C C . ASN A 1 74 ? -3.641 -3.516 20.561 1.00 97.75 74 ASN A C 1
ATOM 555 O O . ASN A 1 74 ? -3.748 -2.551 21.317 1.00 97.75 74 ASN A O 1
ATOM 559 N N . LYS A 1 75 ? -2.560 -4.310 20.594 1.00 97.88 75 LYS A N 1
ATOM 560 C CA . LYS A 1 75 ? -1.443 -4.092 21.533 1.00 97.88 75 LYS A CA 1
ATOM 561 C C . LYS A 1 75 ? -0.764 -2.740 21.316 1.00 97.88 75 LYS A C 1
ATOM 563 O O . LYS A 1 75 ? -0.446 -2.059 22.291 1.00 97.88 75 LYS A O 1
ATOM 568 N N . VAL A 1 76 ? -0.541 -2.351 20.059 1.00 97.62 76 VAL A N 1
ATOM 569 C CA . VAL A 1 76 ? 0.064 -1.059 19.703 1.00 97.62 76 VAL A CA 1
ATOM 570 C C . VAL A 1 76 ? -0.866 0.090 20.083 1.00 97.62 76 VAL A C 1
ATOM 572 O O . VAL A 1 76 ? -0.418 1.037 20.730 1.00 97.62 76 VAL A O 1
ATOM 575 N N . LEU A 1 77 ? -2.154 -0.004 19.745 1.00 98.06 77 LEU A N 1
ATOM 576 C CA . LEU A 1 77 ? -3.149 1.011 20.096 1.00 98.06 77 LEU A CA 1
ATOM 577 C C . LEU A 1 77 ? -3.239 1.209 21.612 1.00 98.06 77 LEU A C 1
ATOM 579 O O . LEU A 1 77 ? -3.187 2.343 22.085 1.00 98.06 77 LEU A O 1
ATOM 583 N N . ASP A 1 78 ? -3.304 0.123 22.382 1.00 98.06 78 ASP A N 1
ATOM 584 C CA . ASP A 1 78 ? -3.347 0.181 23.844 1.00 98.06 78 ASP A CA 1
ATOM 585 C C . ASP A 1 78 ? -2.064 0.756 24.443 1.00 98.06 78 ASP A C 1
ATOM 587 O O . ASP A 1 78 ? -2.111 1.513 25.416 1.00 98.06 78 ASP A O 1
ATOM 591 N N . TYR A 1 79 ? -0.907 0.406 23.881 1.00 98.12 79 TYR A N 1
ATOM 592 C CA . TYR A 1 79 ? 0.376 0.937 24.325 1.00 98.12 79 TYR A CA 1
ATOM 593 C C . TYR A 1 79 ? 0.465 2.451 24.104 1.00 98.12 79 TYR A C 1
ATOM 595 O O . TYR A 1 79 ? 0.785 3.190 25.038 1.00 98.12 79 TYR A O 1
ATOM 603 N N . VAL A 1 80 ? 0.124 2.925 22.902 1.00 97.81 80 VAL A N 1
ATOM 604 C CA . VAL A 1 80 ? 0.106 4.360 22.571 1.00 97.81 80 VAL A CA 1
ATOM 605 C C . VAL A 1 80 ? -0.949 5.095 23.397 1.00 97.81 80 VAL A C 1
ATOM 607 O O . VAL A 1 80 ? -0.665 6.164 23.937 1.00 97.81 80 VAL A O 1
ATOM 610 N N . GLY A 1 81 ? -2.133 4.503 23.569 1.00 97.94 81 GLY A N 1
ATOM 611 C CA . GLY A 1 81 ? -3.187 5.045 24.422 1.00 97.94 81 GLY A CA 1
ATOM 612 C C . GLY A 1 81 ? -2.682 5.284 25.842 1.00 97.94 81 GLY A C 1
ATOM 613 O O . GLY A 1 81 ? -2.757 6.406 26.342 1.00 97.94 81 GLY A O 1
ATOM 614 N N . LYS A 1 82 ? -2.049 4.280 26.461 1.00 98.00 82 LYS A N 1
ATOM 615 C CA . LYS A 1 82 ? -1.454 4.411 27.802 1.00 98.00 82 LYS A CA 1
ATOM 616 C C . LYS A 1 82 ? -0.423 5.535 27.889 1.00 98.00 82 LYS A C 1
ATOM 618 O O . LYS A 1 82 ? -0.407 6.246 28.890 1.00 98.00 82 LYS A O 1
ATOM 623 N N . GLN A 1 83 ? 0.409 5.721 26.863 1.00 97.62 83 GLN A N 1
ATOM 624 C CA . GLN A 1 83 ? 1.384 6.819 26.833 1.00 97.62 83 GLN A CA 1
ATOM 625 C C . GLN A 1 83 ? 0.727 8.204 26.778 1.00 97.62 83 GLN A C 1
ATOM 627 O O . GLN A 1 83 ? 1.271 9.155 27.334 1.00 97.62 83 GLN A O 1
ATOM 632 N N . GLN A 1 84 ? -0.433 8.320 26.129 1.00 96.75 84 GLN A N 1
ATOM 633 C CA . GLN A 1 84 ? -1.162 9.583 25.966 1.00 96.75 84 GLN A CA 1
ATOM 634 C C . GLN A 1 84 ? -2.260 9.797 27.020 1.00 96.75 84 GLN A C 1
ATOM 636 O O . GLN A 1 84 ? -2.955 10.810 26.985 1.00 96.75 84 GLN A O 1
ATOM 641 N N . GLY A 1 85 ? -2.437 8.862 27.959 1.00 97.12 85 GLY A N 1
ATOM 642 C CA . GLY A 1 85 ? -3.534 8.905 28.931 1.00 97.12 85 GLY A CA 1
ATOM 643 C C . GLY A 1 85 ? -4.916 8.677 28.304 1.00 97.12 85 GLY A C 1
ATOM 644 O O . GLY A 1 85 ? -5.910 9.184 28.816 1.00 97.12 85 GLY A O 1
ATOM 645 N N . MET A 1 86 ? -4.980 7.932 27.199 1.00 97.44 86 MET A N 1
ATOM 646 C CA . MET A 1 86 ? -6.187 7.629 26.425 1.00 97.44 86 MET A CA 1
ATOM 647 C C . MET A 1 86 ? -6.407 6.114 26.302 1.00 97.44 86 MET A C 1
ATOM 649 O O . MET A 1 86 ? -5.506 5.317 26.569 1.00 97.44 86 MET A O 1
ATOM 653 N N . SER A 1 87 ? -7.595 5.681 25.873 1.00 97.94 87 SER A N 1
ATOM 654 C CA . SER A 1 87 ? -7.801 4.274 25.504 1.00 97.94 87 SER A CA 1
ATOM 655 C C . SER A 1 87 ? -7.265 3.983 24.097 1.00 97.94 87 SER A C 1
ATOM 657 O O . SER A 1 87 ? -7.216 4.879 23.253 1.00 97.94 87 SER A O 1
ATOM 659 N N . GLY A 1 88 ? -6.924 2.723 23.795 1.00 97.19 88 GLY A N 1
ATOM 660 C CA . GLY A 1 88 ? -6.560 2.323 22.429 1.00 97.19 88 GLY A CA 1
ATOM 661 C C . GLY A 1 88 ? -7.668 2.621 21.410 1.00 97.19 88 GLY A C 1
ATOM 662 O O . GLY A 1 88 ? -7.390 3.034 20.285 1.00 97.19 88 GLY A O 1
ATOM 663 N N . LYS A 1 89 ? -8.936 2.541 21.836 1.00 97.38 89 LYS A N 1
ATOM 664 C CA . LYS A 1 89 ? -10.100 2.931 21.029 1.00 97.38 89 LYS A CA 1
ATOM 665 C C . LYS A 1 89 ? -10.108 4.422 20.683 1.00 97.38 89 LYS A C 1
ATOM 667 O O . LYS A 1 89 ? -10.468 4.786 19.565 1.00 97.38 89 LYS A O 1
ATOM 672 N N . ASP A 1 90 ? -9.702 5.290 21.606 1.00 97.94 90 ASP A N 1
ATOM 673 C CA . ASP A 1 90 ? -9.608 6.726 21.328 1.00 97.94 90 ASP A CA 1
ATOM 674 C C . ASP A 1 90 ? -8.479 7.030 20.340 1.00 97.94 90 ASP A C 1
ATOM 676 O O . ASP A 1 90 ? -8.640 7.889 19.472 1.00 97.94 90 ASP A O 1
ATOM 680 N N . ILE A 1 91 ? -7.361 6.301 20.428 1.00 97.94 91 ILE A N 1
ATOM 681 C CA . ILE A 1 91 ? -6.272 6.385 19.443 1.00 97.94 91 ILE A CA 1
ATOM 682 C C . ILE A 1 91 ? -6.759 5.924 18.065 1.00 97.94 91 ILE A C 1
ATOM 684 O O . ILE A 1 91 ? -6.553 6.627 17.076 1.00 97.94 91 ILE A O 1
ATOM 688 N N . ALA A 1 92 ? -7.473 4.798 17.990 1.00 97.88 92 ALA A N 1
ATOM 689 C CA . ALA A 1 92 ? -8.062 4.307 16.746 1.00 97.88 92 ALA A CA 1
ATOM 690 C C . ALA A 1 92 ? -9.031 5.329 16.124 1.00 97.88 92 ALA A C 1
ATOM 692 O O . ALA A 1 92 ? -8.962 5.613 14.929 1.00 97.88 92 ALA A O 1
ATOM 693 N N . ASN A 1 93 ? -9.904 5.937 16.932 1.00 97.88 93 ASN A N 1
ATOM 694 C CA . ASN A 1 93 ? -10.838 6.965 16.469 1.00 97.88 93 ASN A CA 1
ATOM 695 C C . ASN A 1 93 ? -10.127 8.220 15.943 1.00 97.88 93 ASN A C 1
ATOM 697 O O . ASN A 1 93 ? -10.547 8.771 14.925 1.00 97.88 93 ASN A O 1
ATOM 701 N N . GLN A 1 94 ? -9.038 8.647 16.584 1.00 96.44 94 GLN A N 1
ATOM 702 C CA . GLN A 1 94 ? -8.212 9.747 16.081 1.00 96.44 94 GLN A CA 1
ATOM 703 C C . GLN A 1 94 ? -7.554 9.401 14.745 1.00 96.44 94 GLN A C 1
ATOM 705 O O . GLN A 1 94 ? -7.589 10.214 13.823 1.00 96.44 94 GLN A O 1
ATOM 710 N N . ALA A 1 95 ? -7.006 8.190 14.610 1.00 95.31 95 ALA A N 1
ATOM 711 C CA . ALA A 1 95 ? -6.410 7.740 13.355 1.00 95.31 95 ALA A CA 1
ATOM 712 C C . ALA A 1 95 ? -7.443 7.778 12.215 1.00 95.31 95 ALA A C 1
ATOM 714 O O . ALA A 1 95 ? -7.188 8.388 11.175 1.00 95.31 95 ALA A O 1
ATOM 715 N N . LYS A 1 96 ? -8.647 7.233 12.443 1.00 96.75 96 LYS A N 1
ATOM 716 C CA . LYS A 1 96 ? -9.764 7.283 11.481 1.00 96.75 96 LYS A CA 1
ATOM 717 C C . LYS A 1 96 ? -10.131 8.713 11.076 1.00 96.75 96 LYS A C 1
ATOM 719 O O . LYS A 1 96 ? -10.442 8.954 9.914 1.00 96.75 96 LYS A O 1
ATOM 724 N N . ALA A 1 97 ? -10.068 9.663 12.008 1.00 95.38 97 ALA A N 1
ATOM 725 C CA . ALA A 1 97 ? -10.368 11.063 11.726 1.00 95.38 97 ALA A CA 1
ATOM 726 C C . ALA A 1 97 ? -9.280 11.757 10.889 1.00 95.38 97 ALA A C 1
ATOM 728 O O . ALA A 1 97 ? -9.607 12.639 10.102 1.00 95.38 97 ALA A O 1
ATOM 729 N N . ILE A 1 98 ? -8.007 11.377 11.037 1.00 95.31 98 ILE A N 1
ATOM 730 C CA . ILE A 1 98 ? -6.870 12.049 10.380 1.00 95.31 98 ILE A CA 1
ATOM 731 C C . ILE A 1 98 ? -6.580 11.475 8.986 1.00 95.31 98 ILE A C 1
ATOM 733 O O . ILE A 1 98 ? -6.170 12.220 8.092 1.00 95.31 98 ILE A O 1
ATOM 737 N N . VAL A 1 99 ? -6.822 10.179 8.770 1.00 95.56 99 VAL A N 1
ATOM 738 C CA . VAL A 1 99 ? -6.539 9.487 7.497 1.00 95.56 99 VAL A CA 1
ATOM 739 C C . VAL A 1 99 ? -7.099 10.218 6.262 1.00 95.56 99 VAL A C 1
ATOM 741 O O . VAL A 1 99 ? -6.316 10.461 5.341 1.00 95.56 99 VAL A O 1
ATOM 744 N N . PRO A 1 100 ? -8.373 10.663 6.221 1.00 93.19 100 PRO A N 1
ATOM 745 C CA . PRO A 1 100 ? -8.908 11.382 5.062 1.00 93.19 100 PRO A CA 1
ATOM 746 C C . PRO A 1 100 ? -8.137 12.667 4.732 1.00 93.19 100 PRO A C 1
ATOM 748 O O . PRO A 1 100 ? -7.936 12.987 3.561 1.00 93.19 100 PRO A O 1
ATOM 751 N N . PHE A 1 101 ? -7.665 13.394 5.750 1.00 93.00 101 PHE A N 1
ATOM 752 C CA . PHE A 1 101 ? -6.903 14.630 5.557 1.00 93.00 101 PHE A CA 1
ATOM 753 C C . PHE A 1 101 ? -5.510 14.363 4.986 1.00 93.00 101 PHE A C 1
ATOM 755 O O . PHE A 1 101 ? -5.049 15.119 4.132 1.00 93.00 101 PHE A O 1
ATOM 762 N N . GLY A 1 102 ? -4.855 13.279 5.415 1.00 91.19 102 GLY A N 1
ATOM 763 C CA . GLY A 1 102 ? -3.583 12.847 4.830 1.00 91.19 102 GLY A CA 1
ATOM 764 C C . GLY A 1 102 ? -3.734 12.451 3.359 1.00 91.19 102 GLY A C 1
ATOM 765 O O . GLY A 1 102 ? -2.917 12.827 2.522 1.00 91.19 102 GLY A O 1
ATOM 766 N N . MET A 1 103 ? -4.830 11.764 3.031 1.00 92.12 103 MET A N 1
ATOM 767 C CA . MET A 1 103 ? -5.131 11.305 1.672 1.00 92.12 103 MET A CA 1
ATOM 768 C C . MET A 1 103 ? -5.548 12.432 0.718 1.00 92.12 103 MET A C 1
ATOM 770 O O . MET A 1 103 ? -5.304 12.332 -0.484 1.00 92.12 103 MET A O 1
ATOM 774 N N . ALA A 1 104 ? -6.114 13.530 1.230 1.00 88.19 104 ALA A N 1
ATOM 775 C CA . ALA A 1 104 ? -6.555 14.665 0.414 1.00 88.19 104 ALA A CA 1
ATOM 776 C C . ALA A 1 104 ? -5.429 15.265 -0.452 1.00 88.19 104 ALA A C 1
ATOM 778 O O . ALA A 1 104 ? -5.691 15.765 -1.546 1.00 88.19 104 ALA A O 1
ATOM 779 N N . GLN A 1 105 ? -4.171 15.161 -0.007 1.00 85.88 105 GLN A N 1
ATOM 780 C CA . GLN A 1 105 ? -2.995 15.634 -0.750 1.00 85.88 105 GLN A CA 1
ATOM 781 C C . GLN A 1 105 ? -2.769 14.880 -2.069 1.00 85.88 105 GLN A C 1
ATOM 783 O O . GLN A 1 105 ? -2.140 15.419 -2.977 1.00 85.88 105 GLN A O 1
ATOM 788 N N . LEU A 1 106 ? -3.301 13.659 -2.199 1.00 86.88 106 LEU A N 1
ATOM 789 C CA . LEU A 1 106 ? -3.186 12.860 -3.420 1.00 86.88 106 LEU A CA 1
ATOM 790 C C . LEU A 1 106 ? -4.157 13.301 -4.522 1.00 86.88 106 LEU A C 1
ATOM 792 O O . LEU A 1 106 ? -4.069 12.793 -5.635 1.00 86.88 106 LEU A O 1
ATOM 796 N N . ASN A 1 107 ? -5.095 14.210 -4.221 1.00 87.56 107 ASN A N 1
ATOM 797 C CA . ASN A 1 107 ? -6.138 14.664 -5.146 1.00 87.56 107 ASN A CA 1
ATOM 798 C C . ASN A 1 107 ? -6.886 13.499 -5.837 1.00 87.56 107 ASN A C 1
ATOM 800 O O . ASN A 1 107 ? -7.254 13.572 -7.009 1.00 87.56 107 ASN A O 1
ATOM 804 N N . ASN A 1 108 ? -7.099 12.405 -5.098 1.00 89.50 108 ASN A N 1
ATOM 805 C CA . ASN A 1 108 ? -7.764 11.197 -5.579 1.00 89.50 108 ASN A CA 1
ATOM 806 C C . ASN A 1 108 ? -8.931 10.840 -4.637 1.00 89.50 108 ASN A C 1
ATOM 808 O O . ASN A 1 108 ? -8.734 10.110 -3.659 1.00 89.50 108 ASN A O 1
ATOM 812 N N . PRO A 1 109 ? -10.142 11.382 -4.883 1.00 91.19 109 PRO A N 1
ATOM 813 C CA . PRO A 1 109 ? -11.295 11.195 -4.000 1.00 91.19 109 PRO A CA 1
ATOM 814 C C . PRO A 1 109 ? -11.733 9.735 -3.868 1.00 91.19 109 PRO A C 1
ATOM 816 O O . PRO A 1 109 ? -12.145 9.311 -2.792 1.00 91.19 109 PRO A O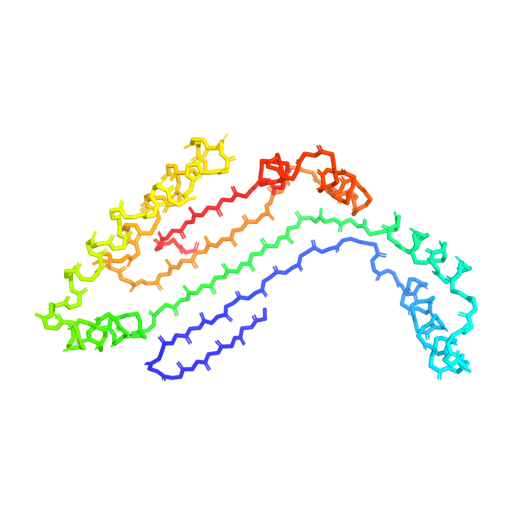 1
ATOM 819 N N . GLU A 1 110 ? -11.611 8.960 -4.946 1.00 91.81 110 GLU A N 1
ATOM 820 C CA . GLU A 1 110 ? -11.982 7.546 -4.963 1.00 91.81 110 GLU A CA 1
ATOM 821 C C . GLU A 1 110 ? -11.062 6.726 -4.055 1.00 91.81 110 GLU A C 1
ATOM 823 O O . GLU A 1 110 ? -11.535 6.050 -3.140 1.00 91.81 110 GLU A O 1
ATOM 828 N N . LEU A 1 111 ? -9.744 6.860 -4.232 1.00 93.19 111 LEU A N 1
ATOM 829 C CA . LEU A 1 111 ? -8.768 6.191 -3.373 1.00 93.19 111 LEU A CA 1
ATOM 830 C C . LEU A 1 111 ? -8.877 6.676 -1.921 1.00 93.19 111 LEU A C 1
ATOM 832 O O . LEU A 1 111 ? -8.769 5.880 -0.994 1.00 93.19 111 LEU A O 1
ATOM 836 N N . THR A 1 112 ? -9.144 7.968 -1.710 1.00 95.00 112 THR A N 1
ATOM 837 C CA . THR A 1 112 ? -9.365 8.536 -0.370 1.00 95.00 112 THR A CA 1
ATOM 838 C C . THR A 1 112 ? -10.541 7.857 0.327 1.00 95.00 112 THR A C 1
ATOM 840 O O . THR A 1 112 ? -10.425 7.484 1.496 1.00 95.00 112 THR A O 1
ATOM 843 N N . ALA A 1 113 ? -11.657 7.652 -0.377 1.00 95.19 113 ALA A N 1
ATOM 844 C CA . ALA A 1 113 ? -12.824 6.968 0.166 1.00 95.19 113 ALA A CA 1
ATOM 845 C C . ALA A 1 113 ? -12.524 5.493 0.479 1.00 95.19 113 ALA A C 1
ATOM 847 O O . ALA A 1 113 ? -12.854 5.032 1.573 1.00 95.19 113 ALA A O 1
ATOM 848 N N . GLN A 1 114 ? -11.847 4.780 -0.430 1.00 95.94 114 GLN A N 1
ATOM 849 C CA . GLN A 1 114 ? -11.451 3.380 -0.225 1.00 95.94 114 GLN A CA 1
ATOM 850 C C . GLN A 1 114 ? -10.534 3.216 0.992 1.00 95.94 114 GLN A C 1
ATOM 852 O O . GLN A 1 114 ? -10.834 2.423 1.882 1.00 95.94 114 GLN A O 1
ATOM 857 N N . VAL A 1 115 ? -9.466 4.014 1.083 1.00 96.94 115 VAL A N 1
ATOM 858 C CA . VAL A 1 115 ? -8.531 3.985 2.219 1.00 96.94 115 VAL A CA 1
ATOM 859 C C . VAL A 1 115 ? -9.247 4.315 3.522 1.00 96.94 115 VAL A C 1
ATOM 861 O O . VAL A 1 115 ? -9.079 3.604 4.509 1.00 96.94 115 VAL A O 1
ATOM 864 N N . THR A 1 116 ? -10.081 5.356 3.536 1.00 97.06 116 THR A N 1
ATOM 865 C CA . THR A 1 116 ? -10.836 5.745 4.737 1.00 97.06 116 THR A CA 1
ATOM 866 C C . THR A 1 116 ? -11.749 4.617 5.216 1.00 97.06 116 THR A C 1
ATOM 868 O O . THR A 1 116 ? -11.789 4.320 6.414 1.00 97.06 116 THR A O 1
ATOM 871 N N . ALA A 1 117 ? -12.465 3.968 4.294 1.00 97.50 117 ALA A N 1
ATOM 872 C CA . ALA A 1 117 ? -13.353 2.855 4.607 1.00 97.50 117 ALA A CA 1
ATOM 873 C C . ALA A 1 117 ? -12.575 1.633 5.113 1.00 97.50 117 ALA A C 1
ATOM 875 O O . ALA A 1 117 ? -12.922 1.080 6.158 1.00 97.50 117 ALA A O 1
ATOM 876 N N . ALA A 1 118 ? -11.503 1.246 4.416 1.00 98.25 118 ALA A N 1
ATOM 877 C CA . ALA A 1 118 ? -10.675 0.102 4.774 1.00 98.25 118 ALA A CA 1
ATOM 878 C C . ALA A 1 118 ? -9.997 0.297 6.135 1.00 98.25 118 ALA A C 1
ATOM 880 O O . ALA A 1 118 ? -10.123 -0.556 7.008 1.00 98.25 118 ALA A O 1
ATOM 881 N N . VAL A 1 119 ? -9.357 1.446 6.367 1.00 98.00 119 VAL A N 1
ATOM 882 C CA . VAL A 1 119 ? -8.712 1.743 7.654 1.00 98.00 119 VAL A CA 1
ATOM 883 C C . VAL A 1 119 ? -9.736 1.798 8.785 1.00 98.00 119 VAL A C 1
ATOM 885 O O . VAL A 1 119 ? -9.464 1.288 9.867 1.00 98.00 119 VAL A O 1
ATOM 888 N N . SER A 1 120 ? -10.926 2.359 8.550 1.00 97.88 120 SER A N 1
ATOM 889 C CA . SER A 1 120 ? -11.977 2.363 9.574 1.00 97.88 120 SER A CA 1
ATOM 890 C C . SER A 1 120 ? -12.422 0.949 9.933 1.00 97.88 120 SER A C 1
ATOM 892 O O . SER A 1 120 ? -12.434 0.600 11.110 1.00 97.88 120 SER A O 1
ATOM 894 N N . LYS A 1 121 ? -12.711 0.120 8.922 1.00 98.44 121 LYS A N 1
ATOM 895 C CA . LYS A 1 121 ? -13.107 -1.283 9.097 1.00 98.44 121 LYS A CA 1
ATOM 896 C C . LYS A 1 121 ? -12.021 -2.091 9.815 1.00 98.44 121 LYS A C 1
ATOM 898 O O . LYS A 1 121 ? -12.339 -2.845 10.727 1.00 98.44 121 LYS A O 1
ATOM 903 N N . PHE A 1 122 ? -10.758 -1.898 9.436 1.00 98.50 122 PHE A N 1
ATOM 904 C CA . PHE A 1 122 ? -9.618 -2.559 10.065 1.00 98.50 122 PHE A CA 1
ATOM 905 C C . PHE A 1 122 ? -9.439 -2.131 11.525 1.00 98.50 122 PHE A C 1
ATOM 907 O O . PHE A 1 122 ? -9.284 -2.977 12.388 1.00 98.50 122 PHE A O 1
ATOM 914 N N . LEU A 1 123 ? -9.490 -0.833 11.837 1.00 98.19 123 LEU A N 1
ATOM 915 C CA . LEU A 1 123 ? -9.282 -0.356 13.209 1.00 98.19 123 LEU A CA 1
ATOM 916 C C . LEU A 1 123 ? -10.456 -0.656 14.155 1.00 98.19 123 LEU A C 1
ATOM 918 O O . LEU A 1 123 ? -10.262 -0.641 15.369 1.00 98.19 123 LEU A O 1
ATOM 922 N N . ASP A 1 124 ? -11.656 -0.907 13.627 1.00 97.56 124 ASP A N 1
ATOM 923 C CA . ASP A 1 124 ? -12.813 -1.327 14.427 1.00 97.56 124 ASP A CA 1
ATOM 924 C C . ASP A 1 124 ? -12.768 -2.821 14.793 1.00 97.56 124 ASP A C 1
ATOM 926 O O . ASP A 1 124 ? -13.221 -3.199 15.874 1.00 97.56 124 ASP A O 1
ATOM 930 N N . ASP A 1 125 ? -12.222 -3.661 13.911 1.00 97.44 125 ASP A N 1
ATOM 931 C CA . ASP A 1 125 ? -12.093 -5.113 14.086 1.00 97.44 125 ASP A CA 1
ATOM 932 C C . ASP A 1 125 ? -10.856 -5.611 13.310 1.00 97.44 125 ASP A C 1
ATOM 934 O O . ASP A 1 125 ? -10.998 -6.043 12.160 1.00 97.44 125 ASP A O 1
ATOM 938 N N . PRO A 1 126 ? -9.635 -5.488 13.874 1.00 97.88 126 PRO A N 1
ATOM 939 C CA . PRO A 1 126 ? -8.405 -5.813 13.153 1.00 97.88 126 PRO A CA 1
ATOM 940 C C . PRO A 1 126 ? -8.358 -7.289 12.764 1.00 97.88 126 PRO A C 1
ATOM 942 O O . PRO A 1 126 ? -8.376 -8.162 13.628 1.00 97.88 126 PRO A O 1
ATOM 945 N N . LYS A 1 127 ? -8.312 -7.559 11.454 1.00 97.81 127 LYS A N 1
ATOM 946 C CA . LYS A 1 127 ? -8.129 -8.908 10.894 1.00 97.81 127 LYS A CA 1
ATOM 947 C C . LYS A 1 127 ? -7.163 -8.887 9.732 1.00 97.81 127 LYS A C 1
ATOM 949 O O . LYS A 1 127 ? -6.161 -9.583 9.765 1.00 97.81 127 LYS A O 1
ATOM 954 N N . SER A 1 128 ? -7.432 -8.061 8.724 1.00 98.38 128 SER A N 1
ATOM 955 C CA . SER A 1 128 ? -6.503 -7.888 7.615 1.00 98.38 128 SER A CA 1
ATOM 956 C C . SER A 1 128 ? -6.598 -6.514 6.970 1.00 98.38 128 SER A C 1
ATOM 958 O O . SER A 1 128 ? -7.667 -5.904 6.925 1.00 98.38 128 SER A O 1
ATOM 960 N N . LEU A 1 129 ? -5.477 -6.026 6.451 1.00 98.44 129 LEU A N 1
ATOM 961 C CA . LEU A 1 129 ? -5.396 -4.817 5.641 1.00 98.44 129 LEU A CA 1
ATOM 962 C C . LEU A 1 129 ? -4.493 -5.090 4.443 1.00 98.44 129 LEU A C 1
ATOM 964 O O . LEU A 1 129 ? -3.334 -5.469 4.607 1.00 98.44 129 LEU A O 1
ATOM 968 N N . GLU A 1 130 ? -5.016 -4.877 3.244 1.00 98.50 130 GLU A N 1
ATOM 969 C CA . GLU A 1 130 ? -4.303 -5.112 1.997 1.00 98.50 130 GLU A CA 1
ATOM 970 C C . GLU A 1 130 ? -4.287 -3.856 1.136 1.00 98.50 130 GLU A C 1
ATOM 972 O O . GLU A 1 130 ? -5.311 -3.203 0.925 1.00 98.50 130 GLU A O 1
ATOM 977 N N . ILE A 1 131 ? -3.100 -3.541 0.627 1.00 97.88 131 ILE A N 1
ATOM 978 C CA . ILE A 1 131 ? -2.878 -2.547 -0.412 1.00 97.88 131 ILE A CA 1
ATOM 979 C C . ILE A 1 131 ? -2.418 -3.313 -1.643 1.00 97.88 131 ILE A C 1
ATOM 981 O O . ILE A 1 131 ? -1.386 -3.986 -1.605 1.00 97.88 131 ILE A O 1
ATOM 985 N N . SER A 1 132 ? -3.158 -3.191 -2.737 1.00 97.94 132 SER A N 1
ATOM 986 C CA . SER A 1 132 ? -2.816 -3.829 -4.004 1.00 97.94 132 SER A CA 1
ATOM 987 C C . SER A 1 132 ? -2.722 -2.805 -5.123 1.00 97.94 132 SER A C 1
ATOM 989 O O . SER A 1 132 ? -3.343 -1.748 -5.071 1.00 97.94 132 SER A O 1
ATOM 991 N N . ALA A 1 133 ? -1.914 -3.119 -6.126 1.00 97.88 133 ALA A N 1
ATOM 992 C CA . ALA A 1 133 ? -1.791 -2.411 -7.385 1.00 97.88 133 ALA A CA 1
ATOM 993 C C . ALA A 1 133 ? -1.961 -3.445 -8.497 1.00 97.88 133 ALA A C 1
ATOM 995 O O . ALA A 1 133 ? -1.094 -4.301 -8.682 1.00 97.88 133 ALA A O 1
ATOM 996 N N . GLU A 1 134 ? -3.087 -3.386 -9.197 1.00 97.19 134 GLU A N 1
ATOM 997 C CA . GLU A 1 134 ? -3.455 -4.333 -10.247 1.00 97.19 134 GLU A CA 1
ATOM 998 C C . GLU A 1 134 ? -4.036 -3.569 -11.448 1.00 97.19 134 GLU A C 1
ATOM 1000 O O . GLU A 1 134 ? -5.250 -3.367 -11.552 1.00 97.19 134 GLU A O 1
ATOM 1005 N N . PRO A 1 135 ? -3.179 -3.061 -12.354 1.00 96.69 135 PRO A N 1
ATOM 1006 C CA . PRO A 1 135 ? -3.639 -2.417 -13.572 1.00 96.69 135 PRO A CA 1
ATOM 1007 C C . PRO A 1 135 ? -4.365 -3.422 -14.485 1.00 96.69 135 PRO A C 1
ATOM 1009 O O . PRO A 1 135 ? -4.018 -4.602 -14.520 1.00 96.69 135 PRO A O 1
ATOM 1012 N N . PRO A 1 136 ? -5.318 -2.964 -15.318 1.00 93.94 136 PRO A N 1
ATOM 1013 C CA . PRO A 1 136 ? -6.079 -3.838 -16.218 1.00 93.94 136 PRO A CA 1
ATOM 1014 C C . PRO A 1 136 ? -5.226 -4.482 -17.326 1.00 93.94 136 PRO A C 1
ATOM 1016 O O . PRO A 1 136 ? -5.685 -5.391 -18.015 1.00 93.94 136 PRO A O 1
ATOM 1019 N N . ALA A 1 137 ? -4.001 -3.994 -17.533 1.00 95.25 137 ALA A N 1
ATOM 1020 C CA . ALA A 1 137 ? -3.024 -4.543 -18.458 1.00 95.25 137 ALA A CA 1
ATOM 1021 C C . ALA A 1 137 ? -1.606 -4.318 -17.920 1.00 95.25 137 ALA A C 1
ATOM 1023 O O . ALA A 1 137 ? -1.365 -3.368 -17.175 1.00 95.25 137 ALA A O 1
ATOM 1024 N N . SER A 1 138 ? -0.661 -5.159 -18.348 1.00 96.31 138 SER A N 1
ATOM 1025 C CA . SER A 1 138 ? 0.757 -5.014 -18.013 1.00 96.31 138 SER A CA 1
ATOM 1026 C C . SER A 1 138 ? 1.280 -3.621 -18.376 1.00 96.31 138 SER A C 1
ATOM 1028 O O . SER A 1 138 ? 1.151 -3.177 -19.519 1.00 96.31 138 SER A O 1
ATOM 1030 N N . VAL A 1 139 ? 1.919 -2.950 -17.419 1.00 96.44 139 VAL A N 1
ATOM 1031 C CA . VAL A 1 139 ? 2.455 -1.593 -17.586 1.00 96.44 139 VAL A CA 1
ATOM 1032 C C . VAL A 1 139 ? 3.980 -1.657 -17.712 1.00 96.44 139 VAL A C 1
ATOM 1034 O O . VAL A 1 139 ? 4.646 -2.094 -16.774 1.00 96.44 139 VAL A O 1
ATOM 1037 N N . PRO A 1 140 ? 4.581 -1.226 -18.833 1.00 95.50 140 PRO A N 1
ATOM 1038 C CA . PRO A 1 140 ? 6.033 -1.124 -18.954 1.00 95.50 140 PRO A CA 1
ATOM 1039 C C . PRO A 1 140 ? 6.643 -0.252 -17.852 1.00 95.50 140 PRO A C 1
ATOM 1041 O O . PRO A 1 140 ? 6.164 0.856 -17.596 1.00 95.50 140 PRO A O 1
ATOM 1044 N N . PHE A 1 141 ? 7.748 -0.696 -17.250 1.00 94.25 141 PHE A N 1
ATOM 1045 C CA . PHE A 1 141 ? 8.426 0.056 -16.182 1.00 94.25 141 PHE A CA 1
ATOM 1046 C C . PHE A 1 141 ? 8.849 1.457 -16.639 1.00 94.25 141 PHE A C 1
ATOM 1048 O O . PHE A 1 141 ? 8.772 2.416 -15.874 1.00 94.25 141 PHE A O 1
ATOM 1055 N N . ALA A 1 142 ? 9.229 1.602 -17.910 1.00 91.38 142 ALA A N 1
ATOM 1056 C CA . ALA A 1 142 ? 9.546 2.895 -18.505 1.00 91.38 142 ALA A CA 1
ATOM 1057 C C . ALA A 1 142 ? 8.376 3.895 -18.435 1.00 91.38 142 ALA A C 1
ATOM 1059 O O . ALA A 1 142 ? 8.602 5.075 -18.175 1.00 91.38 142 ALA A O 1
ATOM 1060 N N . LEU A 1 143 ? 7.130 3.434 -18.615 1.00 92.62 143 LEU A N 1
ATOM 1061 C CA . LEU A 1 143 ? 5.946 4.290 -18.496 1.00 92.62 143 LEU A CA 1
ATOM 1062 C C . LEU A 1 143 ? 5.668 4.673 -17.043 1.00 92.62 143 LEU A C 1
ATOM 1064 O O . LEU A 1 143 ? 5.293 5.812 -16.787 1.00 92.62 143 LEU A O 1
ATOM 1068 N N . ILE A 1 144 ? 5.905 3.762 -16.096 1.00 94.38 144 ILE A N 1
ATOM 1069 C CA . ILE A 1 144 ? 5.797 4.062 -14.661 1.00 94.38 144 ILE A CA 1
ATOM 1070 C C . ILE A 1 144 ? 6.794 5.161 -14.285 1.00 94.38 144 ILE A C 1
ATOM 1072 O 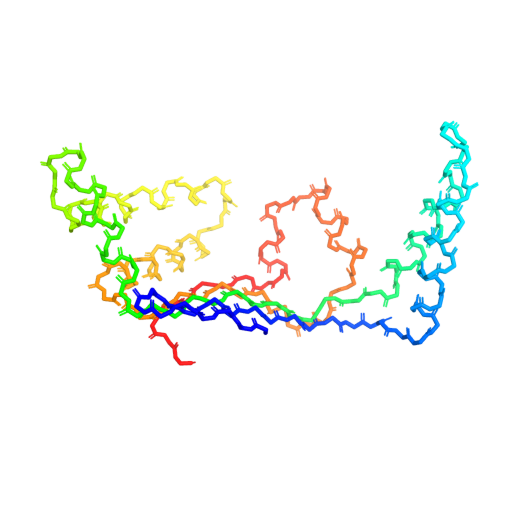O . ILE A 1 144 ? 6.415 6.150 -13.664 1.00 94.38 144 ILE A O 1
ATOM 1076 N N . MET A 1 145 ? 8.051 5.035 -14.721 1.00 92.56 145 MET A N 1
ATOM 1077 C CA . MET A 1 145 ? 9.086 6.046 -14.486 1.00 92.56 145 MET A CA 1
ATOM 1078 C C . MET A 1 145 ? 8.739 7.389 -15.137 1.00 92.56 145 MET A C 1
ATOM 1080 O O . MET A 1 145 ? 8.891 8.434 -14.506 1.00 92.56 145 MET A O 1
ATOM 1084 N N . ALA A 1 146 ? 8.244 7.378 -16.378 1.00 91.62 146 ALA A N 1
ATOM 1085 C CA . ALA A 1 146 ? 7.793 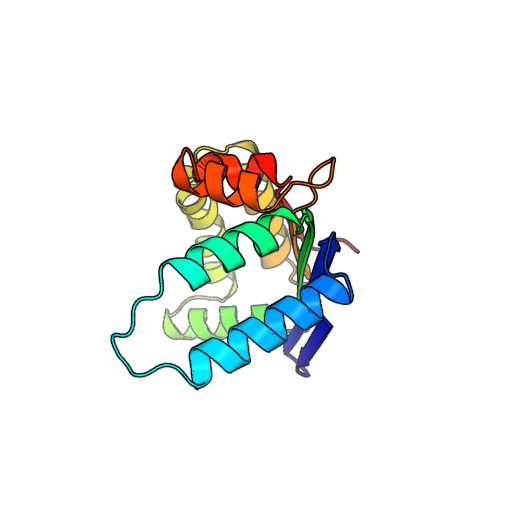8.593 -17.052 1.00 91.62 146 ALA A CA 1
ATOM 1086 C C . ALA A 1 146 ? 6.639 9.265 -16.290 1.00 91.62 146 ALA A C 1
ATOM 1088 O O . ALA A 1 146 ? 6.712 10.463 -16.020 1.00 91.62 146 ALA A O 1
ATOM 1089 N N . GLY A 1 147 ? 5.634 8.488 -15.870 1.00 92.88 147 GLY A N 1
ATOM 1090 C CA . GLY A 1 147 ? 4.510 8.964 -15.064 1.00 92.88 147 GLY A CA 1
ATOM 1091 C C . GLY A 1 147 ? 4.949 9.535 -13.715 1.00 92.88 147 GLY A C 1
ATOM 1092 O O . GLY A 1 147 ? 4.474 10.597 -13.323 1.00 92.88 147 GLY A O 1
ATOM 1093 N N . ALA A 1 148 ? 5.919 8.901 -13.049 1.00 93.06 148 ALA A N 1
ATOM 1094 C CA . ALA A 1 148 ? 6.497 9.391 -11.798 1.00 93.06 148 ALA A CA 1
ATOM 1095 C C . ALA A 1 148 ? 7.150 10.773 -11.943 1.00 93.06 148 ALA A C 1
ATOM 1097 O O . ALA A 1 148 ? 7.072 11.589 -11.027 1.00 93.06 148 ALA A O 1
ATOM 1098 N N . MET A 1 149 ? 7.785 11.043 -13.086 1.00 94.06 149 MET A N 1
ATOM 1099 C CA . MET A 1 149 ? 8.432 12.329 -13.356 1.00 94.06 149 MET A CA 1
ATOM 1100 C C . MET A 1 149 ? 7.444 13.403 -13.820 1.00 94.06 149 MET A C 1
ATOM 1102 O O . MET A 1 1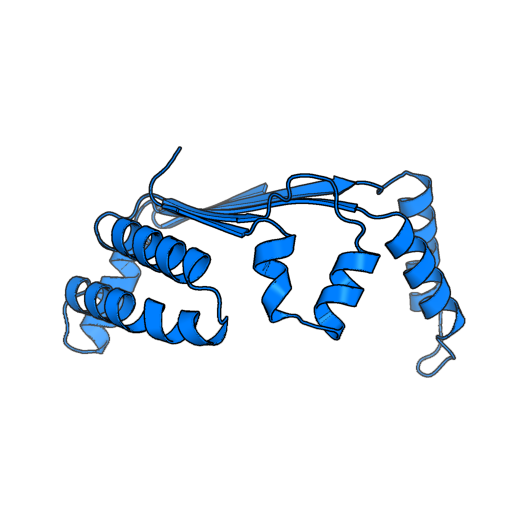49 ? 7.617 14.569 -13.474 1.00 94.06 149 MET A O 1
ATOM 1106 N N . SER A 1 150 ? 6.433 13.038 -14.615 1.00 93.81 150 SER A N 1
ATOM 1107 C CA . SER A 1 150 ? 5.502 14.007 -15.204 1.00 93.81 150 SER A CA 1
ATOM 1108 C C . SER A 1 150 ? 4.327 14.349 -14.293 1.00 93.81 150 SER A C 1
ATOM 1110 O O . SER A 1 150 ? 3.951 15.513 -14.191 1.00 93.81 150 SER A O 1
ATOM 1112 N N . ASN A 1 151 ? 3.718 13.341 -13.664 1.00 91.00 151 ASN A N 1
ATOM 1113 C CA . ASN A 1 151 ? 2.588 13.510 -12.759 1.00 91.00 151 ASN A CA 1
ATOM 1114 C C . ASN A 1 151 ? 2.502 12.338 -11.760 1.00 91.00 151 ASN A C 1
ATOM 1116 O O . ASN A 1 151 ? 1.703 11.415 -11.950 1.00 91.00 151 ASN A O 1
ATOM 1120 N N . PRO A 1 152 ? 3.298 12.355 -10.677 1.00 90.88 152 PRO A N 1
ATOM 1121 C CA . PRO A 1 152 ? 3.335 11.252 -9.718 1.00 90.88 152 PRO A CA 1
ATOM 1122 C C . PRO A 1 152 ? 1.991 11.004 -9.014 1.00 90.88 152 PRO A C 1
ATOM 1124 O O . PRO A 1 152 ? 1.754 9.893 -8.546 1.00 90.88 152 PRO A O 1
ATOM 1127 N N . LEU A 1 153 ? 1.092 11.997 -8.968 1.00 90.69 153 LEU A N 1
ATOM 1128 C CA . LEU A 1 153 ? -0.229 11.863 -8.343 1.00 90.69 153 LEU A CA 1
ATOM 1129 C C . LEU A 1 153 ? -1.189 10.964 -9.142 1.00 90.69 153 LEU A C 1
ATOM 1131 O O . LEU A 1 153 ? -2.108 10.391 -8.560 1.00 90.69 153 LEU A O 1
ATOM 1135 N N . ASP A 1 154 ? -0.951 10.776 -10.444 1.00 89.88 154 ASP A N 1
ATOM 1136 C CA . ASP A 1 154 ? -1.762 9.893 -11.296 1.00 89.88 154 ASP A CA 1
ATOM 1137 C C . ASP A 1 154 ? -1.314 8.423 -11.236 1.00 89.88 154 ASP A C 1
ATOM 1139 O O . ASP A 1 154 ? -2.016 7.535 -11.735 1.00 89.88 154 ASP A O 1
ATOM 1143 N N . LEU A 1 155 ? -0.159 8.129 -10.630 1.00 91.94 155 LEU A N 1
ATOM 1144 C CA . LEU A 1 155 ? 0.371 6.765 -10.571 1.00 91.94 155 LEU A CA 1
ATOM 1145 C C . LEU A 1 155 ? -0.555 5.783 -9.850 1.00 91.94 155 LEU A C 1
ATOM 1147 O O . LEU A 1 155 ? -0.791 4.717 -10.418 1.00 91.94 155 LEU A O 1
ATOM 1151 N N . PRO A 1 156 ? -1.134 6.096 -8.672 1.00 92.62 156 PRO A N 1
ATOM 1152 C CA . PRO A 1 156 ? -2.048 5.169 -8.015 1.00 92.62 156 PRO A CA 1
ATOM 1153 C C . PRO A 1 156 ? -3.238 4.799 -8.901 1.00 92.62 156 PRO A C 1
ATOM 1155 O O . PRO A 1 156 ? -3.653 3.647 -8.938 1.00 92.62 156 PRO A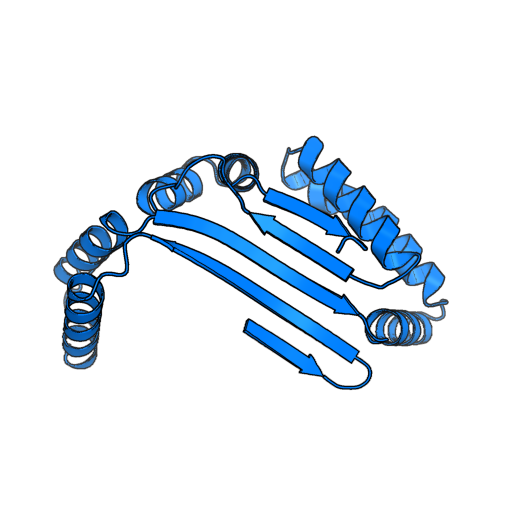 O 1
ATOM 1158 N N . LYS A 1 157 ? -3.747 5.757 -9.682 1.00 89.94 157 LYS A N 1
ATOM 1159 C CA . LYS A 1 157 ? -4.824 5.506 -10.642 1.00 89.94 157 LYS A CA 1
ATOM 1160 C C . LYS A 1 157 ? -4.351 4.634 -11.807 1.00 89.94 157 LYS A C 1
ATOM 1162 O O . LYS A 1 157 ? -5.032 3.687 -12.179 1.00 89.94 157 LYS A O 1
ATOM 1167 N N . THR A 1 158 ? -3.180 4.939 -12.361 1.00 90.25 158 THR A N 1
ATOM 1168 C CA . THR A 1 158 ? -2.581 4.197 -13.485 1.00 90.25 158 THR A CA 1
ATOM 1169 C C . THR A 1 158 ? -2.298 2.741 -13.122 1.00 90.25 158 THR A C 1
ATOM 1171 O O . THR A 1 158 ? -2.509 1.846 -13.935 1.00 90.25 158 THR A O 1
ATOM 1174 N N . LEU A 1 159 ? -1.838 2.506 -11.895 1.00 95.38 159 LEU A N 1
ATOM 1175 C CA . LEU A 1 159 ? -1.491 1.187 -11.377 1.00 95.38 159 LEU A CA 1
ATOM 1176 C C . LEU A 1 159 ? -2.684 0.446 -10.761 1.00 95.38 159 LEU A C 1
ATOM 1178 O O . LEU A 1 159 ? -2.486 -0.631 -10.212 1.00 95.38 159 LEU A O 1
ATOM 1182 N N . GLY A 1 160 ? -3.898 1.007 -10.821 1.00 94.12 160 GLY A N 1
ATOM 1183 C CA . GLY A 1 160 ? -5.087 0.376 -10.247 1.00 94.12 160 GLY A CA 1
ATOM 1184 C C . GLY A 1 160 ? -4.942 0.111 -8.748 1.00 94.12 160 GLY A C 1
ATOM 1185 O O . GLY A 1 160 ? -5.219 -0.996 -8.294 1.00 94.12 160 GLY A O 1
ATOM 1186 N N . VAL A 1 161 ? -4.436 1.090 -7.990 1.00 96.19 161 VAL A N 1
ATOM 1187 C CA . VAL A 1 161 ? -4.224 0.933 -6.549 1.00 96.19 161 VAL A CA 1
ATOM 1188 C C . VAL A 1 161 ? -5.560 0.858 -5.823 1.00 96.19 161 VAL A C 1
ATOM 1190 O O . VAL A 1 161 ? -6.396 1.752 -5.964 1.00 96.19 161 VAL A O 1
ATOM 1193 N N . THR A 1 162 ? -5.724 -0.171 -4.998 1.00 96.00 162 THR A N 1
ATOM 1194 C CA . THR A 1 162 ? -6.885 -0.351 -4.125 1.00 96.00 162 THR A CA 1
ATOM 1195 C C . THR A 1 162 ? -6.446 -0.659 -2.702 1.00 96.00 162 THR A C 1
ATOM 1197 O O . THR A 1 162 ? -5.336 -1.146 -2.471 1.00 96.00 162 THR A O 1
ATOM 1200 N N . VAL A 1 163 ? -7.317 -0.351 -1.739 1.00 97.44 163 VAL A N 1
ATOM 1201 C CA . VAL A 1 163 ? -7.099 -0.691 -0.329 1.00 97.44 163 VAL A CA 1
ATOM 1202 C C . VAL A 1 163 ? -8.341 -1.362 0.224 1.00 97.44 163 VAL A C 1
ATOM 1204 O O . VAL A 1 163 ? -9.450 -0.838 0.106 1.00 97.44 163 VAL A O 1
ATOM 1207 N N . LYS A 1 164 ? -8.140 -2.529 0.828 1.00 97.75 164 LYS A N 1
ATOM 1208 C CA . LYS A 1 164 ? -9.191 -3.408 1.336 1.00 97.75 164 LYS A CA 1
ATOM 1209 C C . LYS A 1 164 ? -8.860 -3.835 2.753 1.00 97.75 164 LYS A C 1
ATOM 1211 O O . LYS A 1 164 ? -7.695 -3.947 3.118 1.00 97.75 164 LYS A O 1
ATOM 1216 N N . ALA A 1 165 ? -9.890 -4.072 3.553 1.00 98.44 165 ALA A N 1
ATOM 1217 C CA . ALA A 1 165 ? -9.726 -4.554 4.915 1.00 98.44 165 ALA A CA 1
ATOM 1218 C C . ALA A 1 165 ? -10.699 -5.682 5.209 1.00 98.44 165 ALA A C 1
ATOM 1220 O O . ALA A 1 165 ? -11.872 -5.602 4.826 1.00 98.44 165 ALA A O 1
ATOM 1221 N N . ASN A 1 166 ? -10.236 -6.680 5.956 1.00 97.25 166 ASN A N 1
ATOM 1222 C CA . ASN A 1 166 ? -11.017 -7.824 6.410 1.00 97.25 166 ASN A CA 1
ATOM 1223 C C . ASN A 1 166 ? -11.757 -8.491 5.233 1.00 97.25 166 ASN A C 1
ATOM 1225 O O . ASN A 1 166 ? -12.978 -8.674 5.281 1.00 97.25 166 ASN A O 1
ATOM 1229 N N . GLU A 1 167 ? -11.018 -8.724 4.148 1.00 92.00 167 GLU A N 1
ATOM 1230 C CA . GLU A 1 167 ? -11.407 -9.526 2.983 1.00 92.00 167 GLU A CA 1
ATOM 1231 C C . GLU A 1 167 ? -10.453 -10.723 2.885 1.00 92.00 167 GLU A C 1
ATOM 1233 O O . GLU A 1 167 ? -9.292 -10.615 3.297 1.00 92.00 167 GLU A O 1
ATOM 1238 N N . ASP A 1 168 ? -10.962 -11.844 2.377 1.00 73.44 168 ASP A N 1
ATOM 1239 C CA . ASP A 1 168 ? -10.193 -13.072 2.140 1.00 73.44 168 ASP A CA 1
ATOM 1240 C C . ASP A 1 168 ? -9.392 -12.997 0.835 1.00 73.44 168 ASP A C 1
ATOM 1242 O O . ASP A 1 168 ? -9.924 -12.437 -0.156 1.00 73.44 168 ASP A O 1
#

Sequence (168 aa):
YDISVENAGTLGMTFNLGGYTLDFIKSLQEMQKKMAAQPEGADNSAQGMAMLGLLQQLSFNSASIRFDDDSLTNKVLDYVGKQQGMSGKDIANQAKAIVPFGMAQLNNPELTAQVTAAVSKFLDDPKSLEISAEPPASVPFALIMAGAMSNPLDLPKTLGVTVKANED

Secondary structure (DSSP, 8-state):
-EEEETTTEEEEEEEEEE---HHHHHHHHHHHHHHHTSPTT---HHHHHHHHHHHHH-EEEEEEEEEEESSHHHHHHHHHHHHHTS-HHHHHHHHHHHHHHHHGGG--HHHHHHHHHHHHHHHHS-SEEEEEE--SS-EEHHHHHHHHHH-GGGHHHHTTEEEEES--

Foldseek 3Di:
DWDDDPQFWIKDKDFDKFQCDPVLVVLVVVLVVVVVPDDPPDDCPVVVVSVVVSLQRMWGAKIKIKIFGPHNLLVVLQVVQVVVVHHSLVVLVVCLVCQLVVCVVLVDVVQSVQRSVQSNVCSVPPGMKMKMFGAPDIGRSVVLVVCCVPPVSCNCVRRVIGMHHPDD